Protein AF-A0A6N2AT11-F1 (afdb_monomer_lite)

Foldseek 3Di:
DDDDDDPDDPDPDDDDDDDDDDDPPPPPPPPDPPPDPPPDDPDPDDDDDDDDDPPPPPCPVVVVVVPPPVVVVVVVVVVVVVVLVVVLVVLVVVVVVLVVVCVPPNDDPVSVVVVVVSVVVNVVSD

Organism: Solanum chilense (NCBI:txid4083)

Sequence (126 aa):
MARTKFADRNMPPRRKVKGITINVDATSSKAKAIKLPTYGGNDKGKSKAPASSDEKFDSDDIYATHLTASESEGMIQTALGDVVTLLSTAIDALAPKIEVCERGQGATEEVTTLKAVIAELRRNIN

Secondary structure (DSSP, 8-state):
----------PPPPP-PPP----------------------------PPPP-------TTSGGGGGHHHHHHHHHHHHHHHHHHHHHHHHHHHHHHHHHHHHHHH-S-HHHHHHHHHHHHHHHHH-

Radius of gyration: 35.88 Å; chains: 1; bounding box: 78×48×100 Å

Structure (mmCIF, N/CA/C/O backbone):
data_AF-A0A6N2AT11-F1
#
_entry.id   AF-A0A6N2AT11-F1
#
loop_
_atom_site.group_PDB
_atom_site.id
_atom_site.type_symbol
_atom_site.label_atom_id
_atom_site.label_alt_id
_atom_site.label_comp_id
_atom_site.label_asym_id
_atom_site.label_entity_id
_atom_site.label_seq_id
_atom_site.pdbx_PDB_ins_code
_atom_site.Cartn_x
_atom_site.Cartn_y
_atom_site.Cartn_z
_atom_site.occupancy
_atom_site.B_iso_or_equiv
_atom_site.auth_seq_id
_atom_site.auth_comp_id
_atom_site.auth_asym_id
_atom_site.auth_atom_id
_atom_site.pdbx_PDB_model_num
ATOM 1 N N . MET A 1 1 ? -5.965 -24.531 47.401 1.00 41.81 1 MET A N 1
ATOM 2 C CA . MET A 1 1 ? -5.509 -24.026 46.087 1.00 41.81 1 MET A CA 1
ATOM 3 C C . MET A 1 1 ? -6.115 -24.896 44.997 1.00 41.81 1 MET A C 1
ATOM 5 O O . MET A 1 1 ? -6.007 -26.114 45.084 1.00 41.81 1 MET A O 1
ATOM 9 N N . ALA A 1 2 ? -6.834 -24.291 44.051 1.00 56.69 2 ALA A N 1
ATOM 10 C CA . ALA A 1 2 ? -7.564 -24.997 42.999 1.00 56.69 2 ALA A CA 1
ATOM 11 C C . ALA A 1 2 ? -6.603 -25.486 41.903 1.00 56.69 2 ALA A C 1
ATOM 13 O O . ALA A 1 2 ? -5.773 -24.727 41.411 1.00 56.69 2 ALA A O 1
ATOM 14 N N . ARG A 1 3 ? -6.698 -26.769 41.543 1.00 68.12 3 ARG A N 1
ATOM 15 C CA . ARG A 1 3 ? -5.858 -27.418 40.530 1.00 68.12 3 ARG A CA 1
ATOM 16 C C . ARG A 1 3 ? -6.561 -27.308 39.174 1.00 68.12 3 ARG A C 1
ATOM 18 O O . ARG A 1 3 ? -7.546 -28.005 38.940 1.00 68.12 3 ARG A O 1
ATOM 25 N N . THR A 1 4 ? -6.078 -26.435 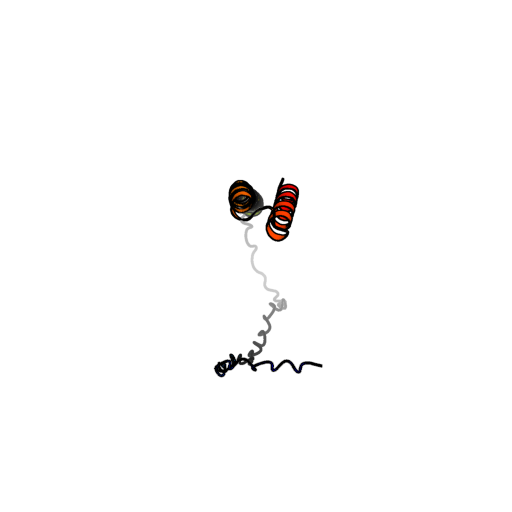38.294 1.00 66.56 4 THR A N 1
ATOM 26 C CA . THR A 1 4 ? -6.628 -26.275 36.940 1.00 66.56 4 THR A CA 1
ATOM 27 C C . THR A 1 4 ? -6.258 -27.488 36.091 1.00 66.56 4 THR A C 1
ATOM 29 O O . THR A 1 4 ? -5.087 -27.722 35.796 1.00 66.56 4 THR A O 1
ATOM 32 N N . LYS A 1 5 ? -7.259 -28.286 35.710 1.00 63.06 5 LYS A N 1
ATOM 33 C CA . LYS A 1 5 ? -7.102 -29.346 34.712 1.00 63.06 5 LYS A CA 1
ATOM 34 C C . LYS A 1 5 ? -7.086 -28.697 33.329 1.00 63.06 5 LYS A C 1
ATOM 36 O O . LYS A 1 5 ? -8.132 -28.309 32.823 1.00 63.06 5 LYS A O 1
ATOM 41 N N . PHE A 1 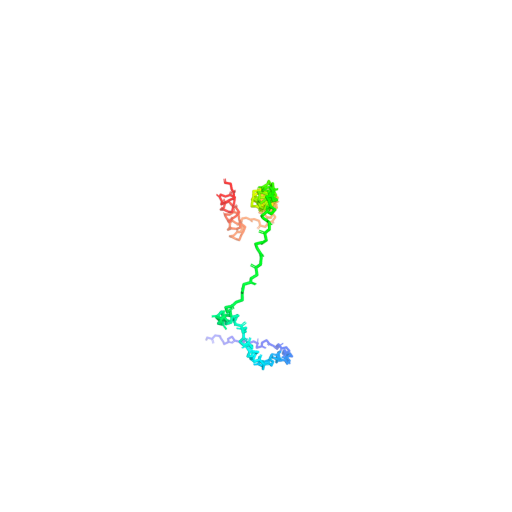6 ? -5.909 -28.573 32.727 1.00 58.41 6 PHE A N 1
ATOM 42 C CA . PHE A 1 6 ? -5.813 -28.291 31.299 1.00 58.41 6 PHE A CA 1
ATOM 43 C C . PHE A 1 6 ? -6.167 -29.570 30.538 1.00 58.41 6 PHE A C 1
ATOM 45 O O . PHE A 1 6 ? -5.458 -30.569 30.630 1.00 58.41 6 PHE A O 1
ATOM 52 N N . ALA A 1 7 ? -7.295 -29.548 29.828 1.00 64.25 7 ALA A N 1
ATOM 53 C CA . ALA A 1 7 ? -7.593 -30.544 28.813 1.00 64.25 7 ALA A CA 1
ATOM 54 C C . ALA A 1 7 ? -6.604 -30.333 27.662 1.00 64.25 7 ALA A C 1
ATOM 56 O O . ALA A 1 7 ? -6.670 -29.331 26.945 1.00 64.25 7 ALA A O 1
ATOM 57 N N . ASP A 1 8 ? -5.650 -31.252 27.556 1.00 62.22 8 ASP A N 1
ATOM 58 C CA . ASP A 1 8 ? -4.705 -31.324 26.454 1.00 62.22 8 ASP A CA 1
ATOM 59 C C . ASP A 1 8 ? -5.493 -31.457 25.145 1.00 62.22 8 ASP A C 1
ATOM 61 O O . ASP A 1 8 ? -6.367 -32.318 24.997 1.00 62.22 8 ASP A O 1
ATOM 65 N N . ARG A 1 9 ? -5.283 -30.507 24.235 1.00 65.88 9 ARG A N 1
ATOM 66 C CA . ARG A 1 9 ? -6.090 -30.375 23.024 1.00 65.88 9 ARG A CA 1
ATOM 67 C C . ARG A 1 9 ? -5.733 -31.538 22.106 1.00 65.88 9 ARG A C 1
ATOM 69 O O . ARG A 1 9 ? -4.643 -31.560 21.543 1.00 65.88 9 ARG A O 1
ATOM 76 N N . ASN A 1 10 ? -6.669 -32.472 21.937 1.00 63.16 10 ASN A N 1
ATOM 77 C CA . ASN A 1 10 ? -6.608 -33.561 20.964 1.00 63.16 10 ASN A CA 1
ATOM 78 C C . ASN A 1 10 ? -6.473 -32.990 19.537 1.00 63.16 10 ASN A C 1
ATOM 80 O O . ASN A 1 10 ? -7.467 -32.759 18.849 1.00 63.16 10 ASN A O 1
ATOM 84 N N . MET A 1 11 ? -5.244 -32.692 19.109 1.00 70.44 11 MET A N 1
ATOM 85 C CA . MET A 1 11 ? -4.950 -32.372 17.719 1.00 70.44 11 MET A CA 1
ATOM 86 C C . MET A 1 11 ? -4.760 -33.679 16.951 1.00 70.44 11 MET A C 1
ATOM 88 O O . MET A 1 11 ? -3.916 -34.490 17.341 1.00 70.44 11 MET A O 1
ATOM 92 N N . PRO A 1 12 ? -5.476 -33.880 15.834 1.00 72.44 12 PRO A N 1
ATOM 93 C CA . PRO A 1 12 ? -5.265 -35.050 15.002 1.00 72.44 12 PRO A CA 1
ATOM 94 C C . PRO A 1 12 ? -3.810 -35.089 14.505 1.00 72.44 12 PRO A C 1
ATOM 96 O O . PRO A 1 12 ? -3.215 -34.035 14.238 1.00 72.44 12 PRO A O 1
ATOM 99 N N . PRO A 1 13 ? -3.215 -36.287 14.371 1.00 71.81 13 PRO A N 1
ATOM 100 C CA . PRO A 1 13 ? -1.827 -36.429 13.964 1.00 71.81 13 PRO A CA 1
ATOM 101 C C . PRO A 1 13 ? -1.612 -35.768 12.601 1.00 71.81 13 PRO A C 1
ATOM 103 O O . PRO A 1 13 ? -2.193 -36.159 11.586 1.00 71.81 13 PRO A O 1
ATOM 106 N N . ARG A 1 14 ? -0.765 -34.734 12.584 1.00 72.69 14 ARG A N 1
ATOM 107 C CA . ARG A 1 14 ? -0.392 -34.032 11.355 1.00 72.69 14 ARG A CA 1
ATOM 108 C C . ARG A 1 14 ? 0.360 -35.008 10.453 1.00 72.69 14 ARG A C 1
ATOM 110 O O . ARG A 1 14 ? 1.398 -35.551 10.834 1.00 72.69 14 ARG A O 1
ATOM 117 N N . ARG A 1 15 ? -0.182 -35.244 9.255 1.00 74.38 15 ARG A N 1
ATOM 118 C CA . ARG A 1 15 ? 0.441 -36.080 8.223 1.00 74.38 15 ARG A CA 1
ATOM 119 C C . ARG A 1 15 ? 1.817 -35.506 7.873 1.00 74.38 15 ARG A C 1
ATOM 121 O O . ARG A 1 15 ? 1.913 -34.374 7.411 1.00 74.38 15 ARG A O 1
ATOM 128 N N . LYS A 1 16 ? 2.879 -36.288 8.086 1.00 71.50 16 LYS A N 1
ATOM 129 C CA . LYS A 1 16 ? 4.230 -35.951 7.622 1.00 71.50 16 LYS A CA 1
ATOM 130 C C . LYS A 1 16 ? 4.276 -36.152 6.107 1.00 71.50 16 LYS A C 1
ATOM 132 O O . LYS A 1 16 ? 4.216 -37.287 5.637 1.00 71.50 16 LYS A O 1
ATOM 137 N N . VAL A 1 17 ? 4.337 -35.065 5.344 1.00 77.44 17 VAL A N 1
ATOM 138 C CA . VAL A 1 17 ? 4.617 -35.124 3.903 1.00 77.44 17 VAL A CA 1
ATOM 139 C C . VAL A 1 17 ? 6.102 -35.441 3.725 1.00 77.44 17 VAL A C 1
ATOM 141 O O . VAL A 1 17 ? 6.944 -34.908 4.447 1.00 77.44 17 VAL A O 1
ATOM 144 N N . LYS A 1 18 ? 6.417 -36.365 2.814 1.00 78.62 18 LYS A N 1
ATOM 145 C CA . LYS A 1 18 ? 7.797 -36.758 2.499 1.00 78.62 18 LYS A CA 1
ATOM 146 C C . LYS A 1 18 ? 8.540 -35.544 1.938 1.00 78.62 18 LYS A C 1
ATOM 148 O O . LYS A 1 18 ? 8.033 -34.882 1.037 1.00 78.62 18 LYS A O 1
ATOM 153 N N . GLY A 1 19 ? 9.697 -35.238 2.526 1.00 73.88 19 GLY A N 1
ATOM 154 C CA . GLY A 1 19 ? 10.536 -34.111 2.127 1.00 73.88 19 GLY A CA 1
ATOM 155 C C . GLY A 1 19 ? 10.974 -34.212 0.667 1.00 73.88 19 GLY A C 1
ATOM 156 O O . GLY A 1 19 ? 11.080 -35.306 0.114 1.00 73.88 19 GLY A O 1
ATOM 157 N N . ILE A 1 20 ? 11.206 -33.057 0.049 1.00 67.62 20 ILE A N 1
ATOM 158 C CA . ILE A 1 20 ? 11.687 -32.956 -1.328 1.00 67.62 20 ILE A CA 1
ATOM 159 C C . ILE A 1 20 ? 13.171 -33.332 -1.335 1.00 67.62 20 ILE A C 1
ATOM 161 O O . ILE A 1 20 ? 13.998 -32.646 -0.738 1.00 67.62 20 ILE A O 1
ATOM 165 N N . THR A 1 21 ? 13.501 -34.439 -1.994 1.00 73.50 21 THR A N 1
ATOM 166 C CA . THR A 1 21 ? 14.881 -34.862 -2.244 1.00 73.50 21 THR A CA 1
ATOM 167 C C . THR A 1 21 ? 15.425 -34.087 -3.441 1.00 73.50 21 THR A C 1
ATOM 169 O O . THR A 1 21 ? 14.982 -34.292 -4.567 1.00 73.50 21 THR A O 1
ATOM 172 N N . ILE A 1 22 ? 16.386 -33.198 -3.202 1.00 73.75 22 ILE A N 1
ATOM 173 C CA . ILE A 1 22 ? 17.183 -32.543 -4.245 1.00 73.75 22 ILE A CA 1
ATOM 174 C C . ILE A 1 22 ? 18.481 -33.336 -4.423 1.00 73.75 22 ILE A C 1
ATOM 176 O O . ILE A 1 22 ? 19.351 -33.305 -3.557 1.00 73.75 22 ILE A O 1
ATOM 180 N N . ASN A 1 23 ? 18.595 -34.078 -5.529 1.00 71.56 23 ASN A N 1
ATOM 181 C CA . ASN A 1 23 ? 19.848 -34.724 -5.923 1.00 71.56 23 ASN A CA 1
ATOM 182 C C . ASN A 1 23 ? 20.819 -33.639 -6.396 1.00 71.56 23 ASN A C 1
ATOM 184 O O . ASN A 1 23 ? 20.602 -33.022 -7.437 1.00 71.56 23 ASN A O 1
ATOM 188 N N . VAL A 1 24 ? 21.878 -33.404 -5.625 1.00 72.62 24 VAL A N 1
ATOM 189 C CA . VAL A 1 24 ? 22.911 -32.402 -5.923 1.00 72.62 24 VAL A CA 1
ATOM 190 C C . VAL A 1 24 ? 24.103 -33.023 -6.655 1.00 72.62 24 VAL A C 1
ATOM 192 O O . VAL A 1 24 ? 25.252 -32.678 -6.413 1.00 72.62 24 VAL A O 1
ATOM 195 N N . ASP A 1 25 ? 23.848 -33.924 -7.600 1.00 65.25 25 ASP A N 1
ATOM 196 C CA . ASP A 1 25 ? 24.901 -34.405 -8.496 1.00 65.25 25 ASP A CA 1
ATOM 197 C C . ASP A 1 25 ? 25.040 -33.433 -9.668 1.00 65.25 25 ASP A C 1
ATOM 199 O O . ASP A 1 25 ? 24.657 -33.697 -10.808 1.00 65.25 25 ASP A O 1
ATOM 203 N N . ALA A 1 26 ? 25.575 -32.250 -9.362 1.00 65.00 26 ALA A N 1
ATOM 204 C CA . ALA A 1 26 ? 26.038 -31.314 -10.368 1.00 65.00 26 ALA A CA 1
ATOM 205 C C . ALA A 1 26 ? 27.250 -31.939 -11.066 1.00 65.00 26 ALA A C 1
ATOM 207 O O . ALA A 1 26 ? 28.373 -31.913 -10.558 1.00 65.00 26 ALA A O 1
ATOM 208 N N . THR A 1 27 ? 27.030 -32.512 -12.249 1.00 62.47 27 THR A N 1
ATOM 209 C CA . THR A 1 27 ? 28.121 -32.875 -13.149 1.00 62.47 27 THR A CA 1
ATOM 210 C C . THR A 1 27 ? 28.920 -31.614 -13.444 1.00 62.47 27 THR A C 1
ATOM 212 O O . THR A 1 27 ? 28.469 -30.734 -14.178 1.00 62.47 27 THR A O 1
ATOM 215 N N . SER A 1 28 ? 30.107 -31.516 -12.846 1.00 63.56 28 SER A N 1
ATOM 216 C CA . SER A 1 28 ? 31.106 -30.517 -13.197 1.00 63.56 28 SER A CA 1
ATOM 217 C C . SER A 1 28 ? 31.407 -30.657 -14.689 1.00 63.56 28 SER A C 1
ATOM 219 O O . SER A 1 28 ? 32.110 -31.571 -15.125 1.00 63.56 28 SER A O 1
ATOM 221 N N . SER A 1 29 ? 30.829 -29.769 -15.495 1.00 59.97 29 SER A N 1
ATOM 222 C CA . SER A 1 29 ? 31.222 -29.598 -16.885 1.00 59.97 29 SER A CA 1
ATOM 223 C C . SER A 1 29 ? 32.637 -29.028 -16.878 1.00 59.97 29 SER A C 1
ATOM 225 O O . SER A 1 29 ? 32.834 -27.827 -16.694 1.00 59.97 29 SER A O 1
ATOM 227 N N . LYS A 1 30 ? 33.640 -29.896 -17.050 1.00 59.50 30 LYS A N 1
ATOM 228 C CA . LYS A 1 30 ? 35.011 -29.481 -17.356 1.00 59.50 30 LYS A CA 1
ATOM 229 C C . LYS A 1 30 ? 34.966 -28.636 -18.624 1.00 59.50 30 LYS A C 1
ATOM 231 O O . LYS A 1 30 ? 34.786 -29.170 -19.718 1.00 59.50 30 LYS A O 1
ATOM 236 N N . ALA A 1 31 ? 35.129 -27.324 -18.467 1.00 59.75 31 ALA A N 1
ATOM 237 C CA . ALA A 1 31 ? 35.334 -26.405 -19.571 1.00 59.75 31 ALA A CA 1
ATOM 238 C C . ALA A 1 31 ? 36.493 -26.936 -20.423 1.00 59.75 31 ALA A C 1
ATOM 240 O O . ALA A 1 31 ? 37.644 -27.009 -19.988 1.00 59.75 31 ALA A O 1
ATOM 241 N N . LYS A 1 32 ? 36.163 -27.386 -21.632 1.00 66.75 32 LYS A N 1
ATOM 242 C CA . LYS A 1 32 ? 37.141 -27.771 -22.639 1.00 66.75 32 LYS A CA 1
ATOM 243 C C . LYS A 1 32 ? 37.886 -26.490 -22.990 1.00 66.75 32 LYS A C 1
ATOM 245 O O . LYS A 1 32 ? 37.259 -25.544 -23.456 1.00 66.75 32 LYS A O 1
ATOM 250 N N . ALA A 1 33 ? 39.185 -26.449 -22.696 1.00 61.16 33 ALA A N 1
ATOM 251 C CA . ALA A 1 33 ? 40.039 -25.310 -22.997 1.00 61.16 33 ALA A CA 1
ATOM 252 C C . ALA A 1 33 ? 39.769 -24.841 -24.432 1.00 61.16 33 ALA A C 1
ATOM 254 O O . ALA A 1 33 ? 39.978 -25.592 -25.391 1.00 61.16 33 ALA A O 1
ATOM 255 N N . ILE A 1 34 ? 39.257 -23.616 -24.560 1.00 56.38 34 ILE A N 1
ATOM 256 C CA . ILE A 1 34 ? 39.204 -22.916 -25.835 1.00 56.38 34 ILE A CA 1
ATOM 257 C C . ILE A 1 34 ? 40.658 -22.828 -26.283 1.00 56.38 34 ILE A C 1
ATOM 259 O O . ILE A 1 34 ? 41.484 -22.193 -25.627 1.00 56.38 34 ILE A O 1
ATOM 263 N N . LYS A 1 35 ? 40.992 -23.553 -27.353 1.00 65.94 35 LYS A N 1
ATOM 264 C CA . LYS A 1 35 ? 42.291 -23.422 -27.999 1.00 65.94 35 LYS A CA 1
ATOM 265 C C . LYS A 1 35 ? 42.382 -21.985 -28.493 1.00 65.94 35 LYS A C 1
ATOM 267 O O . LYS A 1 35 ? 41.705 -21.616 -29.448 1.00 65.94 35 LYS A O 1
ATOM 272 N N . LEU A 1 36 ? 43.196 -21.189 -27.811 1.00 63.03 36 LEU A N 1
ATOM 273 C CA . LEU A 1 36 ? 43.677 -19.921 -28.333 1.00 63.03 36 LEU A CA 1
ATOM 274 C C . LEU A 1 36 ? 44.372 -20.207 -29.674 1.00 63.03 36 LEU A C 1
ATOM 276 O O . LEU A 1 36 ? 45.109 -21.198 -29.758 1.00 63.03 36 LEU A O 1
ATOM 280 N N . PRO A 1 37 ? 44.161 -19.390 -30.718 1.00 53.56 37 PRO A N 1
ATOM 281 C CA . PRO A 1 37 ? 44.966 -19.499 -31.919 1.00 53.56 37 PRO A CA 1
ATOM 282 C C . PRO A 1 37 ? 46.412 -19.214 -31.521 1.00 53.56 37 PRO A C 1
ATOM 284 O O . PRO A 1 37 ? 46.770 -18.113 -31.107 1.00 53.56 37 PRO A O 1
ATOM 287 N N . THR A 1 38 ? 47.244 -20.246 -31.588 1.00 54.12 38 THR A N 1
ATOM 288 C CA . THR A 1 38 ? 48.688 -20.103 -31.479 1.00 54.12 38 THR A CA 1
ATOM 289 C C . THR A 1 38 ? 49.140 -19.300 -32.692 1.00 54.12 38 THR A C 1
ATOM 291 O O . THR A 1 38 ? 49.197 -19.828 -33.800 1.00 54.12 38 THR A O 1
ATOM 294 N N . TYR A 1 39 ? 49.411 -18.007 -32.507 1.00 54.28 39 TYR A N 1
ATOM 295 C CA . TYR A 1 39 ? 50.117 -17.221 -33.510 1.00 54.28 39 TYR A CA 1
ATOM 296 C C . TYR A 1 39 ? 51.564 -17.715 -33.540 1.00 54.28 39 TYR A C 1
ATOM 298 O O . TYR A 1 39 ? 52.385 -17.369 -32.693 1.00 54.28 39 TYR A O 1
ATOM 306 N N . GLY A 1 40 ? 51.835 -18.617 -34.474 1.00 56.97 40 GLY A N 1
ATOM 307 C CA . GLY A 1 40 ? 53.130 -19.247 -34.665 1.00 56.97 40 GLY A CA 1
ATOM 308 C C . GLY A 1 40 ? 53.223 -19.772 -36.086 1.00 56.97 40 GLY A C 1
ATOM 309 O O . GLY A 1 40 ? 53.032 -20.959 -36.318 1.00 56.97 40 GLY A O 1
ATOM 310 N N . GLY A 1 41 ? 53.480 -18.870 -37.030 1.00 43.72 41 GLY A N 1
ATOM 311 C CA . GLY A 1 41 ? 53.711 -19.196 -38.433 1.00 43.72 41 GLY A CA 1
ATOM 312 C C . GLY A 1 41 ? 54.671 -18.183 -39.040 1.00 43.72 41 GLY A C 1
ATOM 313 O O . GLY A 1 41 ? 54.256 -17.122 -39.494 1.00 43.72 41 GLY A O 1
ATOM 314 N N . ASN A 1 42 ? 55.966 -18.490 -38.993 1.00 56.62 42 ASN A N 1
ATOM 315 C CA . ASN A 1 42 ? 56.989 -17.781 -39.755 1.00 56.62 42 ASN A CA 1
ATOM 316 C C . ASN A 1 42 ? 57.098 -18.436 -41.133 1.00 56.62 42 ASN A C 1
ATOM 318 O O . ASN A 1 42 ? 58.014 -19.220 -41.371 1.00 56.62 42 ASN A O 1
ATOM 322 N N . ASP A 1 43 ? 56.197 -18.071 -42.043 1.00 50.75 43 ASP A N 1
ATOM 323 C CA . ASP A 1 43 ? 56.221 -18.569 -43.415 1.00 50.75 43 ASP A CA 1
ATOM 324 C C . ASP A 1 43 ? 56.586 -17.422 -44.357 1.00 50.75 43 ASP A C 1
ATOM 326 O O . ASP A 1 43 ? 55.811 -16.517 -44.666 1.00 50.75 43 ASP A O 1
ATOM 330 N N . LYS A 1 44 ? 57.847 -17.444 -44.787 1.00 55.00 44 LYS A N 1
ATOM 331 C CA . LYS A 1 44 ? 58.470 -16.484 -45.696 1.00 55.00 44 LYS A CA 1
ATOM 332 C C . LYS A 1 44 ? 57.964 -16.735 -47.124 1.00 55.00 44 LYS A C 1
ATOM 334 O O . LYS A 1 44 ? 58.667 -17.320 -47.941 1.00 55.00 44 LYS A O 1
ATOM 339 N N . GLY A 1 45 ? 56.737 -16.308 -47.417 1.00 52.69 45 GLY A N 1
ATOM 340 C CA . GLY A 1 45 ? 56.119 -16.374 -48.743 1.00 52.69 45 GLY A CA 1
ATOM 341 C C . GLY A 1 45 ? 55.897 -14.982 -49.333 1.00 52.69 45 GLY A C 1
ATOM 342 O O . GLY A 1 45 ? 55.122 -14.194 -48.805 1.00 52.69 45 GLY A O 1
ATOM 343 N N . LYS A 1 46 ? 56.569 -14.665 -50.446 1.00 57.56 46 LYS A N 1
ATOM 344 C CA . LYS A 1 46 ? 56.255 -13.492 -51.278 1.00 57.56 46 LYS A CA 1
ATOM 345 C C . LYS A 1 46 ? 54.846 -13.656 -51.859 1.00 57.56 46 LYS A C 1
ATOM 347 O O . LYS A 1 46 ? 54.677 -14.381 -52.835 1.00 57.56 46 LYS A O 1
ATOM 352 N N . SER A 1 47 ? 53.865 -12.939 -51.321 1.00 49.62 47 SER A N 1
ATOM 353 C CA . SER A 1 47 ? 52.563 -12.740 -51.960 1.00 49.62 47 SER A CA 1
ATOM 354 C C . SER A 1 47 ? 52.336 -11.260 -52.261 1.00 49.62 47 SER A C 1
ATOM 356 O O . SER A 1 47 ? 52.576 -10.379 -51.439 1.00 49.62 47 SER A O 1
ATOM 358 N N . LYS A 1 48 ? 51.927 -11.026 -53.506 1.00 58.75 48 LYS A N 1
ATOM 359 C CA . LYS A 1 48 ? 51.597 -9.756 -54.154 1.00 58.75 48 LYS A CA 1
ATOM 360 C C . LYS A 1 48 ? 50.603 -8.948 -53.309 1.00 58.75 48 LYS A C 1
ATOM 362 O O . LYS A 1 48 ? 49.663 -9.524 -52.770 1.00 58.75 48 LYS A O 1
ATOM 367 N N . ALA A 1 49 ? 50.843 -7.639 -53.205 1.00 53.91 49 ALA A N 1
ATOM 368 C CA . ALA A 1 49 ? 50.061 -6.704 -52.401 1.00 53.91 49 ALA A CA 1
ATOM 369 C C . ALA A 1 49 ? 48.544 -6.874 -52.623 1.00 53.91 49 ALA A C 1
ATOM 371 O O . ALA A 1 49 ? 48.114 -6.853 -53.782 1.00 53.91 49 ALA A O 1
ATOM 372 N N . PRO A 1 50 ? 47.731 -7.013 -51.561 1.00 46.97 50 PRO A N 1
ATOM 373 C CA . PRO A 1 50 ? 46.306 -6.785 -51.687 1.00 46.97 50 PRO A CA 1
ATOM 374 C C . PRO A 1 50 ? 46.112 -5.281 -51.883 1.00 46.97 50 PRO A C 1
ATOM 376 O O . PRO A 1 50 ? 46.613 -4.471 -51.102 1.00 46.97 50 PRO A O 1
ATOM 379 N N . ALA A 1 51 ? 45.441 -4.907 -52.969 1.00 50.72 51 ALA A N 1
ATOM 380 C CA . ALA A 1 51 ? 44.942 -3.553 -53.126 1.00 50.72 51 ALA A CA 1
ATOM 381 C C . ALA A 1 51 ? 44.054 -3.240 -51.914 1.00 50.72 51 ALA A C 1
ATOM 383 O O . ALA A 1 51 ? 43.157 -4.016 -51.587 1.00 50.72 51 ALA A O 1
ATOM 384 N N . SER A 1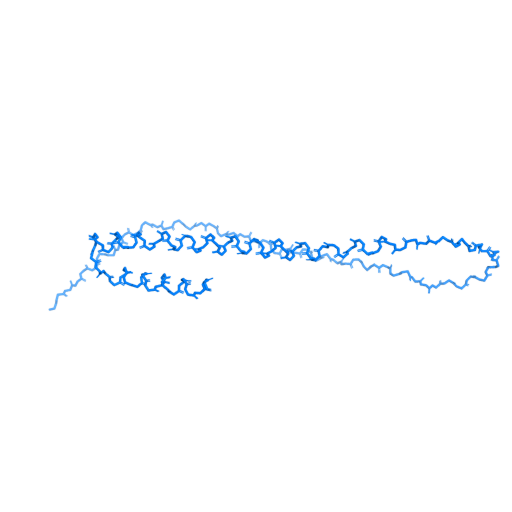 52 ? 44.356 -2.142 -51.226 1.00 55.16 52 SER A N 1
ATOM 385 C CA . SER A 1 52 ? 43.520 -1.600 -50.166 1.00 55.16 52 SER A CA 1
ATOM 386 C C . SER A 1 52 ? 42.201 -1.153 -50.787 1.00 55.16 52 SER A C 1
ATOM 388 O O . SER A 1 52 ? 42.148 -0.139 -51.483 1.00 55.16 52 SER A O 1
ATOM 390 N N . SER A 1 53 ? 41.139 -1.919 -50.571 1.00 56.25 53 SER A N 1
ATOM 391 C CA . SER A 1 53 ? 39.795 -1.379 -50.706 1.00 56.25 53 SER A CA 1
ATOM 392 C C . SER A 1 53 ? 39.596 -0.421 -49.532 1.00 56.25 53 SER A C 1
ATOM 394 O O . SER A 1 53 ? 39.446 -0.869 -48.397 1.00 56.25 53 SER A O 1
ATOM 396 N N . ASP A 1 54 ? 39.646 0.887 -49.792 1.00 51.91 54 ASP A N 1
ATOM 397 C CA . ASP A 1 54 ? 39.083 1.912 -48.905 1.00 51.91 54 ASP A CA 1
ATOM 398 C C . ASP A 1 54 ? 37.556 1.742 -48.901 1.00 51.91 54 ASP A C 1
ATOM 400 O O . ASP A 1 54 ? 36.801 2.490 -49.522 1.00 51.91 54 ASP A O 1
ATOM 404 N N . GLU A 1 55 ? 37.084 0.688 -48.241 1.00 54.00 55 GLU A N 1
ATOM 405 C CA . GLU A 1 55 ? 35.686 0.572 -47.863 1.00 54.00 55 GLU A CA 1
ATOM 406 C C . GLU A 1 55 ? 35.481 1.512 -46.680 1.00 54.00 55 GLU A C 1
ATOM 408 O O . GLU A 1 55 ? 35.803 1.208 -45.531 1.00 54.00 55 GLU A O 1
ATOM 413 N N . LYS A 1 56 ? 34.990 2.710 -47.008 1.00 65.50 56 LYS A N 1
ATOM 414 C CA . LYS A 1 56 ? 34.410 3.672 -46.076 1.00 65.50 56 LYS A CA 1
ATOM 415 C C . LYS A 1 56 ? 33.336 2.941 -45.263 1.00 65.50 56 LYS A C 1
ATOM 417 O O . LYS A 1 56 ? 32.185 2.864 -45.685 1.00 65.50 56 LYS A O 1
ATOM 422 N N . PHE A 1 57 ? 33.712 2.392 -44.111 1.00 55.66 57 PHE A N 1
ATOM 423 C CA . PHE A 1 57 ? 32.748 2.020 -43.089 1.00 55.66 57 PHE A CA 1
ATOM 424 C C . PHE A 1 57 ? 32.110 3.322 -42.611 1.00 55.66 57 PHE A C 1
ATOM 426 O O . PHE A 1 57 ? 32.722 4.096 -41.875 1.00 55.66 57 PHE A O 1
ATOM 433 N N . ASP A 1 58 ? 30.897 3.585 -43.090 1.00 64.38 58 ASP A N 1
ATOM 434 C CA . ASP A 1 58 ? 30.022 4.611 -42.540 1.00 64.38 58 ASP A CA 1
ATOM 435 C C . ASP A 1 58 ? 29.608 4.115 -41.153 1.00 64.38 58 ASP A C 1
ATOM 437 O O . ASP A 1 58 ? 28.638 3.382 -40.970 1.00 64.38 58 ASP A O 1
ATOM 441 N N . SER A 1 59 ? 30.455 4.417 -40.173 1.00 62.12 59 SER A N 1
ATOM 442 C CA . SER A 1 59 ? 30.307 4.074 -38.759 1.00 62.12 59 SER A CA 1
ATOM 443 C C . SER A 1 59 ? 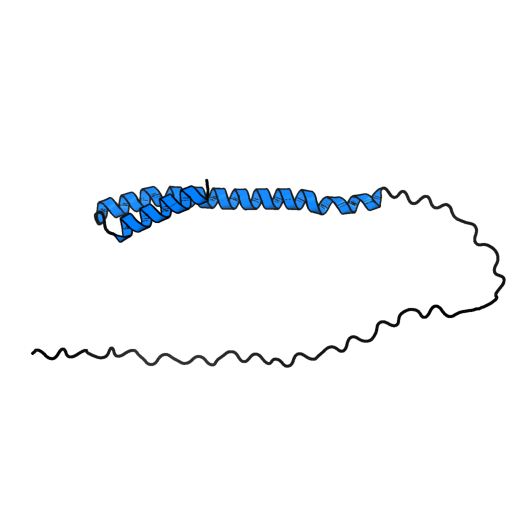29.193 4.901 -38.095 1.00 62.12 59 SER A C 1
ATOM 445 O O . SER A 1 59 ? 29.324 5.330 -36.950 1.00 62.12 59 SER A O 1
ATOM 447 N N . ASP A 1 60 ? 28.084 5.117 -38.793 1.00 58.81 60 ASP A N 1
ATOM 448 C CA . ASP A 1 60 ? 26.882 5.713 -38.214 1.00 58.81 60 ASP A CA 1
ATOM 449 C C . ASP A 1 60 ? 26.045 4.649 -37.479 1.00 58.81 60 ASP A C 1
ATOM 451 O O . ASP A 1 60 ? 25.280 4.972 -36.574 1.00 58.81 60 ASP A O 1
ATOM 455 N N . ASP A 1 61 ? 26.260 3.360 -37.772 1.00 58.44 61 ASP A N 1
ATOM 456 C CA . ASP A 1 61 ? 25.524 2.244 -37.154 1.00 58.44 61 ASP A CA 1
ATOM 457 C C . ASP A 1 61 ? 26.090 1.808 -35.784 1.00 58.44 61 ASP A C 1
ATOM 459 O O . ASP A 1 61 ? 25.427 1.137 -34.996 1.00 58.44 61 ASP A O 1
ATOM 463 N N . ILE A 1 62 ? 27.309 2.238 -35.427 1.00 58.25 62 ILE A N 1
ATOM 464 C CA . ILE A 1 62 ? 27.902 1.910 -34.114 1.00 58.25 62 ILE A CA 1
ATOM 465 C C . ILE A 1 62 ? 27.211 2.696 -32.984 1.00 58.25 62 ILE A C 1
ATOM 467 O O . ILE A 1 62 ? 27.144 2.224 -31.847 1.00 58.25 62 ILE A O 1
ATOM 471 N N . TYR A 1 63 ? 26.600 3.846 -33.295 1.00 52.53 63 TYR A N 1
ATOM 472 C CA . TYR A 1 63 ? 25.842 4.634 -32.319 1.00 52.53 63 TYR A CA 1
ATOM 473 C C . TYR A 1 63 ? 24.406 4.135 -32.088 1.00 52.53 63 TYR A C 1
ATOM 475 O O . TYR A 1 63 ? 23.788 4.527 -31.095 1.00 52.53 63 TYR A O 1
ATOM 483 N N . ALA A 1 64 ? 23.885 3.214 -32.911 1.00 53.47 64 ALA A N 1
ATOM 484 C CA . ALA A 1 64 ? 22.551 2.636 -32.714 1.00 53.47 64 ALA A CA 1
ATOM 485 C C . ALA A 1 64 ? 22.451 1.762 -31.444 1.00 53.47 64 ALA A C 1
ATOM 487 O O . ALA A 1 64 ? 21.359 1.490 -30.947 1.00 53.47 64 ALA A O 1
ATOM 488 N N . THR A 1 65 ? 23.591 1.379 -30.857 1.00 56.28 65 THR A N 1
ATOM 489 C CA . THR A 1 65 ? 23.644 0.551 -29.637 1.00 56.28 65 THR A CA 1
ATOM 490 C C . THR A 1 65 ? 23.426 1.362 -28.346 1.00 56.28 65 THR A C 1
ATOM 492 O O . THR A 1 65 ? 23.243 0.786 -27.277 1.00 56.28 65 THR A O 1
ATOM 495 N N . HIS A 1 66 ? 23.387 2.699 -28.401 1.00 56.06 66 HIS A N 1
ATOM 496 C CA . HIS A 1 66 ? 23.164 3.527 -27.205 1.00 56.06 66 HIS A CA 1
ATOM 497 C C . HIS A 1 66 ? 21.682 3.774 -26.867 1.00 56.06 66 HIS A C 1
ATOM 499 O O . HIS A 1 66 ? 21.394 4.412 -25.854 1.00 56.06 66 HIS A O 1
ATOM 505 N N . LEU A 1 67 ? 20.733 3.254 -27.657 1.00 55.88 67 LEU A N 1
ATOM 506 C CA . LEU A 1 67 ? 19.302 3.525 -27.459 1.00 55.88 67 LEU A CA 1
ATOM 507 C C . LEU A 1 67 ? 18.643 2.713 -26.325 1.00 55.88 67 LEU A C 1
ATOM 509 O O . LEU A 1 67 ? 17.487 2.944 -26.004 1.00 55.88 67 LEU A O 1
ATOM 513 N N . THR A 1 68 ? 19.338 1.797 -25.648 1.00 53.16 68 THR A N 1
ATOM 514 C CA . THR A 1 68 ? 18.668 0.878 -24.702 1.00 53.16 68 THR A CA 1
ATOM 515 C C . THR A 1 68 ? 18.815 1.224 -23.221 1.00 53.16 68 THR A C 1
ATOM 517 O O . THR A 1 68 ? 18.188 0.570 -22.393 1.00 53.16 68 THR A O 1
ATOM 520 N N . ALA A 1 69 ? 19.597 2.243 -22.848 1.00 55.38 69 ALA A N 1
ATOM 521 C CA . ALA A 1 69 ? 19.680 2.688 -21.450 1.00 55.38 69 ALA A CA 1
ATOM 522 C C . ALA A 1 69 ? 18.606 3.744 -21.120 1.00 55.38 69 ALA A C 1
ATOM 524 O O . ALA A 1 69 ? 17.879 3.595 -20.138 1.00 55.38 69 ALA A O 1
ATOM 525 N N . SER A 1 70 ? 18.441 4.753 -21.984 1.00 59.97 70 SER A N 1
ATOM 526 C CA . SER A 1 70 ? 17.550 5.901 -21.743 1.00 59.97 70 SER A CA 1
ATOM 527 C C . SER A 1 70 ? 16.054 5.563 -21.843 1.00 59.97 70 SER A C 1
ATOM 529 O O . SER A 1 70 ? 15.272 6.071 -21.042 1.00 59.97 70 SER A O 1
ATOM 531 N N . GLU A 1 71 ? 15.643 4.671 -22.755 1.00 61.06 71 GLU A N 1
ATOM 532 C CA . GLU A 1 71 ? 14.246 4.201 -22.820 1.00 61.06 71 GLU A CA 1
ATOM 533 C C . GLU A 1 71 ? 13.872 3.349 -21.597 1.00 61.06 71 GLU A C 1
ATOM 535 O O . GLU A 1 71 ? 12.779 3.489 -21.045 1.00 61.06 71 GLU A O 1
ATOM 540 N N . SER A 1 72 ? 14.794 2.500 -21.128 1.00 66.44 72 SER A N 1
ATOM 541 C CA . SER A 1 72 ? 14.559 1.642 -19.961 1.00 66.44 72 SER A CA 1
ATOM 542 C C . SER A 1 72 ? 14.430 2.443 -18.662 1.00 66.44 72 SER A C 1
ATOM 544 O O . SER A 1 72 ? 13.598 2.114 -17.820 1.00 66.44 72 SER A O 1
ATOM 546 N N . GLU A 1 73 ? 15.182 3.537 -18.520 1.00 76.38 73 GLU A N 1
ATOM 547 C CA . GLU A 1 73 ? 15.101 4.426 -17.361 1.00 76.38 73 GLU A CA 1
ATOM 548 C C . GLU A 1 73 ? 13.736 5.129 -17.277 1.00 76.38 73 GLU A C 1
ATOM 550 O O . GLU A 1 73 ? 13.128 5.169 -16.206 1.00 76.38 73 GLU A O 1
ATOM 555 N N . GLY A 1 74 ? 13.196 5.579 -18.416 1.00 83.25 74 GLY A N 1
ATOM 556 C CA . GLY A 1 74 ? 11.849 6.152 -18.495 1.00 83.25 74 GLY A CA 1
ATOM 557 C C . GLY A 1 74 ? 10.742 5.141 -18.169 1.00 83.25 74 GLY A C 1
ATOM 558 O O . GLY A 1 74 ? 9.805 5.455 -17.431 1.00 83.25 74 GLY A O 1
ATOM 559 N N . MET A 1 75 ? 10.862 3.904 -18.663 1.00 88.44 75 MET A N 1
ATOM 560 C CA . MET A 1 75 ? 9.915 2.825 -18.351 1.00 88.44 75 MET A CA 1
ATOM 561 C C . MET A 1 75 ? 9.956 2.430 -16.872 1.00 88.44 75 MET A C 1
ATOM 563 O O . MET A 1 75 ? 8.906 2.221 -16.269 1.00 88.44 75 MET A O 1
ATOM 567 N N . ILE A 1 76 ? 11.147 2.368 -16.269 1.00 88.38 76 ILE A N 1
ATOM 568 C CA . ILE A 1 76 ? 11.310 2.074 -14.840 1.00 88.38 76 ILE A CA 1
ATOM 569 C C . ILE A 1 76 ? 10.708 3.196 -13.993 1.00 88.38 76 ILE A C 1
ATOM 571 O O . ILE A 1 76 ? 9.941 2.908 -13.077 1.00 88.38 76 ILE A O 1
ATOM 575 N N . GLN A 1 77 ? 10.991 4.465 -14.302 1.00 89.94 77 GLN A N 1
ATOM 576 C CA . GLN A 1 77 ? 10.400 5.595 -13.576 1.00 89.94 77 GLN A CA 1
ATOM 577 C C . GLN A 1 77 ? 8.871 5.607 -13.676 1.00 89.94 77 GLN A C 1
ATOM 579 O O . GLN A 1 77 ? 8.197 5.847 -12.676 1.00 89.94 77 GLN A O 1
ATOM 584 N N . THR A 1 78 ? 8.326 5.287 -14.852 1.00 91.44 78 THR A N 1
ATOM 585 C CA . THR A 1 78 ? 6.876 5.228 -15.077 1.00 91.44 78 THR A CA 1
ATOM 586 C C . THR A 1 78 ? 6.245 4.077 -14.296 1.00 91.44 78 THR A C 1
ATOM 588 O O . THR A 1 78 ? 5.308 4.294 -13.536 1.00 91.44 78 THR A O 1
ATOM 591 N N . ALA A 1 79 ? 6.809 2.869 -14.385 1.00 92.00 79 ALA A N 1
ATOM 592 C CA . ALA A 1 79 ? 6.311 1.708 -13.651 1.00 92.00 79 ALA A CA 1
ATOM 593 C C . ALA A 1 79 ? 6.383 1.908 -12.126 1.00 92.00 79 ALA A C 1
ATOM 595 O O . ALA A 1 79 ? 5.457 1.535 -11.406 1.00 92.00 79 ALA A O 1
ATOM 596 N N . LEU A 1 80 ? 7.461 2.518 -11.620 1.00 93.81 80 LEU A N 1
ATOM 597 C CA . LEU A 1 80 ? 7.576 2.864 -10.202 1.00 93.81 80 LEU A CA 1
ATOM 598 C C . LEU A 1 80 ? 6.551 3.932 -9.801 1.00 93.81 80 LEU A C 1
ATOM 600 O O . LEU A 1 80 ? 5.926 3.798 -8.750 1.00 93.81 80 LEU A O 1
ATOM 604 N N . GLY A 1 81 ? 6.333 4.945 -10.642 1.00 94.31 81 GLY A N 1
ATOM 605 C CA . GLY A 1 81 ? 5.306 5.967 -10.436 1.00 94.31 81 GLY A CA 1
ATOM 606 C C . GLY A 1 81 ? 3.893 5.384 -10.372 1.00 94.31 81 GLY A C 1
ATOM 607 O O . GLY A 1 81 ? 3.127 5.727 -9.469 1.00 94.31 81 GLY A O 1
ATOM 608 N N . ASP A 1 82 ? 3.564 4.449 -11.263 1.00 95.12 82 ASP A N 1
ATOM 609 C CA . ASP A 1 82 ? 2.271 3.759 -11.280 1.00 95.12 82 ASP A CA 1
ATOM 610 C C . ASP A 1 82 ? 2.058 2.931 -10.006 1.00 95.12 82 ASP A C 1
ATOM 612 O O . ASP A 1 82 ? 0.988 2.985 -9.397 1.00 95.12 82 ASP A O 1
ATOM 616 N N . VAL A 1 83 ? 3.086 2.203 -9.553 1.00 95.56 83 VAL A N 1
ATOM 617 C CA . VAL A 1 83 ? 3.030 1.416 -8.309 1.00 95.56 83 VAL A CA 1
ATOM 618 C C . VAL A 1 83 ? 2.868 2.319 -7.087 1.00 95.56 83 VAL A C 1
ATOM 620 O O . VAL A 1 83 ? 2.044 2.024 -6.221 1.00 95.56 83 VAL A O 1
ATOM 623 N N . VAL A 1 84 ? 3.616 3.422 -7.013 1.00 95.69 84 VAL A N 1
ATOM 624 C CA . VAL A 1 84 ? 3.501 4.411 -5.930 1.00 95.69 84 VAL A CA 1
ATOM 625 C C . VAL A 1 84 ? 2.100 5.025 -5.911 1.00 95.69 84 VAL A C 1
ATOM 627 O O . VAL A 1 84 ? 1.466 5.073 -4.860 1.00 95.69 84 VAL A O 1
ATOM 630 N N . THR A 1 85 ? 1.562 5.394 -7.074 1.00 95.75 85 THR A N 1
ATOM 631 C CA . THR A 1 85 ? 0.200 5.936 -7.212 1.00 95.75 85 THR A CA 1
ATOM 632 C C . THR A 1 85 ? -0.859 4.917 -6.787 1.00 95.75 85 THR A C 1
ATOM 634 O O . THR A 1 85 ? -1.792 5.236 -6.043 1.00 95.75 85 THR A O 1
ATOM 637 N N . LEU A 1 86 ? -0.708 3.662 -7.209 1.00 96.94 86 LEU A N 1
ATOM 638 C CA . LEU A 1 86 ? -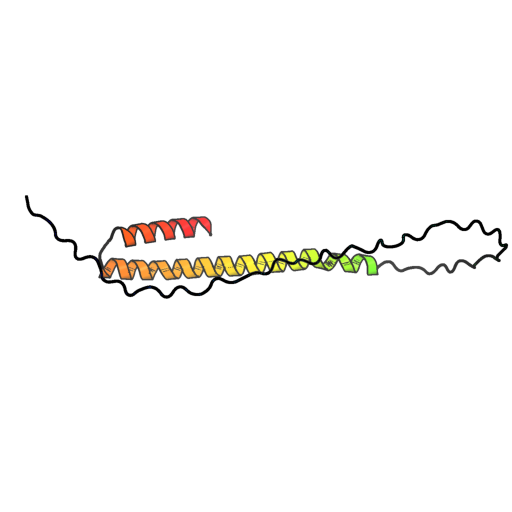1.589 2.571 -6.805 1.00 96.94 86 LEU A CA 1
ATOM 639 C C . LEU A 1 86 ? -1.536 2.335 -5.288 1.00 96.94 86 LEU A C 1
ATOM 641 O O . LEU A 1 86 ? -2.564 2.097 -4.655 1.00 96.94 86 LEU A O 1
ATOM 645 N N . LEU A 1 87 ? -0.353 2.427 -4.685 1.00 96.19 87 LEU A N 1
ATOM 646 C CA . LEU A 1 87 ? -0.192 2.260 -3.248 1.00 96.19 87 LEU A CA 1
ATOM 647 C C . LEU A 1 87 ? -0.834 3.415 -2.466 1.00 96.19 87 LEU A C 1
ATOM 649 O O . LEU A 1 87 ? -1.579 3.156 -1.519 1.00 96.19 87 LEU A O 1
ATOM 653 N N . SER A 1 88 ? -0.627 4.666 -2.886 1.00 95.44 88 SER A N 1
ATOM 654 C CA . SER A 1 88 ? -1.268 5.840 -2.276 1.00 95.44 88 SER A CA 1
ATOM 655 C C . SER A 1 88 ? -2.791 5.746 -2.334 1.00 95.44 88 SER A C 1
ATOM 657 O O . SER A 1 88 ? -3.462 5.883 -1.311 1.00 95.44 88 SER A O 1
ATOM 659 N N . THR A 1 89 ? -3.345 5.409 -3.503 1.00 96.00 89 THR A N 1
ATOM 660 C CA . THR A 1 89 ? -4.800 5.246 -3.672 1.00 96.00 89 THR A CA 1
ATOM 661 C C . THR A 1 89 ? -5.365 4.117 -2.807 1.00 96.00 89 THR A C 1
ATOM 663 O O . THR A 1 89 ? -6.429 4.275 -2.204 1.00 96.00 89 THR A O 1
ATOM 666 N N . ALA A 1 90 ? -4.651 2.993 -2.678 1.00 95.94 90 ALA A N 1
ATOM 667 C CA . ALA A 1 90 ? -5.054 1.902 -1.795 1.00 95.94 90 ALA A CA 1
ATOM 668 C C . ALA A 1 90 ? -5.064 2.331 -0.319 1.00 95.94 90 ALA A C 1
ATOM 670 O O . ALA A 1 90 ? -6.015 2.029 0.403 1.00 95.94 90 ALA A O 1
ATOM 671 N N . ILE A 1 91 ? -4.043 3.064 0.130 1.00 95.31 91 ILE A N 1
ATOM 672 C CA . ILE A 1 91 ? -3.966 3.579 1.503 1.00 95.31 91 ILE A CA 1
ATOM 673 C C . ILE A 1 91 ? -5.094 4.579 1.779 1.00 95.31 91 ILE A C 1
ATOM 675 O O . ILE A 1 91 ? -5.720 4.529 2.842 1.00 95.31 91 ILE A O 1
ATOM 679 N N . ASP A 1 92 ? -5.421 5.431 0.810 1.00 94.56 92 ASP A N 1
ATOM 680 C CA . ASP A 1 92 ? -6.538 6.366 0.921 1.00 94.56 92 ASP A CA 1
ATOM 681 C C . ASP A 1 92 ? -7.893 5.670 1.008 1.00 94.56 92 ASP A C 1
ATOM 683 O O . ASP A 1 92 ? -8.744 6.085 1.796 1.00 94.56 92 ASP A O 1
ATOM 687 N N . ALA A 1 93 ? -8.065 4.551 0.304 1.00 95.56 93 ALA A N 1
ATOM 688 C CA . ALA A 1 93 ? -9.254 3.715 0.420 1.00 95.56 93 ALA A CA 1
ATOM 689 C C . ALA A 1 93 ? -9.357 2.976 1.771 1.00 95.56 93 ALA A C 1
ATOM 691 O O . ALA A 1 93 ? -10.461 2.622 2.194 1.00 95.56 93 ALA A O 1
ATOM 692 N N . LEU A 1 94 ? -8.243 2.737 2.475 1.00 95.06 94 LEU A N 1
ATOM 693 C CA . LEU A 1 94 ? -8.253 2.096 3.797 1.00 95.06 94 LEU A CA 1
ATOM 694 C C . LEU A 1 94 ? -8.720 3.040 4.914 1.00 95.06 94 LEU A C 1
ATOM 696 O O . LEU A 1 94 ? -9.372 2.582 5.853 1.00 95.06 94 LEU A O 1
ATOM 700 N N . ALA A 1 95 ? -8.457 4.344 4.807 1.00 91.88 95 ALA A N 1
ATOM 701 C CA . ALA A 1 95 ? -8.844 5.331 5.818 1.00 91.88 95 ALA A CA 1
ATOM 702 C C . ALA A 1 95 ? -10.354 5.342 6.160 1.00 91.88 95 ALA A C 1
ATOM 704 O O . ALA A 1 95 ? -10.684 5.178 7.339 1.00 91.88 95 ALA A O 1
ATOM 705 N N . PRO A 1 96 ? -11.292 5.450 5.194 1.00 94.19 96 PRO A N 1
ATOM 706 C CA . PRO A 1 96 ? -12.721 5.423 5.510 1.00 94.19 96 PRO A CA 1
ATOM 707 C C . PRO A 1 96 ? -13.176 4.059 6.045 1.00 94.19 96 PRO A C 1
ATOM 709 O O . PRO A 1 96 ? -14.097 3.991 6.857 1.00 94.19 96 PRO A O 1
ATOM 712 N N . LYS A 1 97 ? -12.528 2.956 5.643 1.00 92.75 97 LYS A N 1
ATOM 713 C CA . LYS A 1 97 ? -12.857 1.609 6.145 1.00 92.75 97 LYS A CA 1
ATOM 714 C C . LYS A 1 97 ? -12.525 1.473 7.630 1.00 92.75 97 LYS A C 1
ATOM 716 O O . LYS A 1 97 ? -13.287 0.854 8.365 1.00 92.75 97 LYS A O 1
ATOM 721 N N . ILE A 1 98 ? -11.438 2.093 8.078 1.00 91.81 98 ILE A N 1
ATOM 722 C CA . ILE A 1 98 ? -11.055 2.125 9.493 1.00 91.81 98 ILE A CA 1
ATOM 723 C C . ILE A 1 98 ? -12.016 2.986 10.300 1.00 91.81 98 ILE A C 1
ATOM 725 O O . ILE A 1 98 ? -12.440 2.560 11.367 1.00 91.81 98 ILE A O 1
ATOM 729 N N . GLU A 1 99 ? -12.434 4.137 9.773 1.00 89.94 99 GLU A N 1
ATOM 730 C CA . GLU A 1 99 ? -13.447 4.976 10.422 1.00 89.94 99 GLU A CA 1
ATOM 731 C C . GLU A 1 99 ? -14.790 4.233 10.578 1.00 89.94 99 GLU A C 1
ATOM 733 O O . GLU A 1 99 ? -15.474 4.351 11.593 1.00 89.94 99 GLU A O 1
ATOM 738 N N . VAL A 1 100 ? -15.180 3.422 9.588 1.00 92.12 100 VAL A N 1
ATOM 739 C CA . VAL A 1 100 ? -16.355 2.539 9.694 1.00 92.12 100 VAL A CA 1
ATOM 740 C C . VAL A 1 100 ? -16.167 1.475 10.783 1.00 92.12 100 VAL A C 1
ATOM 742 O O . VAL A 1 100 ? -17.084 1.275 11.580 1.00 92.12 100 VAL A O 1
ATOM 745 N N . CYS A 1 101 ? -14.999 0.831 10.866 1.00 88.00 101 CYS A N 1
ATOM 746 C CA . CYS A 1 101 ? -14.702 -0.138 11.928 1.00 88.00 101 CYS A CA 1
ATOM 747 C C . CYS A 1 101 ? -14.718 0.505 13.326 1.00 88.00 101 CYS A C 1
ATOM 749 O O . CYS A 1 101 ? -15.322 -0.049 14.243 1.00 88.00 101 CYS A O 1
ATOM 751 N N . GLU A 1 102 ? -14.126 1.693 13.471 1.00 90.31 102 GLU A N 1
ATOM 752 C CA . GLU A 1 102 ? -14.067 2.466 14.720 1.00 90.31 102 GLU A CA 1
ATOM 753 C C . GLU A 1 102 ? -15.474 2.813 15.232 1.00 90.31 102 GLU A C 1
ATOM 755 O O . GLU A 1 102 ? -15.757 2.698 16.423 1.00 90.31 102 GLU A O 1
ATOM 760 N N . ARG A 1 103 ? -16.404 3.148 14.327 1.00 89.38 103 ARG A N 1
ATOM 761 C CA . ARG A 1 103 ? -17.811 3.417 14.675 1.00 89.38 103 ARG A CA 1
ATOM 762 C C . ARG A 1 103 ? -18.585 2.182 15.141 1.00 89.38 103 ARG A C 1
ATOM 764 O O . ARG A 1 103 ? -19.499 2.323 15.946 1.00 89.38 103 ARG A O 1
ATOM 771 N N . GLY A 1 104 ? -18.265 0.997 14.619 1.00 85.19 104 GLY A N 1
ATOM 772 C CA . GLY A 1 104 ? -18.991 -0.241 14.929 1.00 85.19 104 GLY A CA 1
ATOM 773 C C . GLY A 1 104 ? -18.464 -0.991 16.154 1.00 85.19 104 GLY A C 1
ATOM 774 O O . GLY A 1 104 ? -19.243 -1.615 16.870 1.00 85.19 104 GLY A O 1
ATOM 775 N N . GLN A 1 105 ? -17.152 -0.941 16.391 1.00 79.25 105 GLN A N 1
ATOM 776 C CA . GLN A 1 105 ? -16.479 -1.682 17.466 1.00 79.25 105 GLN A CA 1
ATOM 777 C C . GLN A 1 105 ? -16.006 -0.781 18.617 1.00 79.25 105 GLN A C 1
ATOM 779 O O . GLN A 1 105 ? -15.615 -1.289 19.667 1.00 79.25 105 GLN A O 1
ATOM 784 N N . GLY A 1 106 ? -16.069 0.543 18.443 1.00 77.81 106 GLY A N 1
ATOM 785 C CA . GLY A 1 106 ? -15.435 1.511 19.332 1.00 77.81 106 GLY A CA 1
ATOM 786 C C . GLY A 1 106 ? -13.940 1.668 19.038 1.00 77.81 106 GLY A C 1
ATOM 787 O O . GLY A 1 106 ? -13.362 0.957 18.213 1.00 77.81 106 GLY A O 1
ATOM 788 N N . ALA A 1 107 ? -13.302 2.618 19.722 1.00 79.81 107 ALA A N 1
ATOM 789 C CA . ALA A 1 107 ? -11.859 2.822 19.639 1.00 79.81 107 ALA A CA 1
ATOM 790 C C . ALA A 1 107 ? -11.132 1.698 20.392 1.00 79.81 107 ALA A C 1
ATOM 792 O O . ALA A 1 107 ? -10.896 1.786 21.596 1.00 79.81 107 ALA A O 1
ATOM 793 N N . THR A 1 108 ? -10.821 0.613 19.685 1.00 91.19 108 THR A N 1
ATOM 794 C CA . THR A 1 108 ? -9.971 -0.463 20.200 1.00 91.19 108 THR A CA 1
ATOM 795 C C . THR A 1 108 ? -8.499 -0.135 19.952 1.00 91.19 108 THR A C 1
ATOM 797 O O . THR A 1 108 ? -8.163 0.541 18.977 1.00 91.19 108 THR A O 1
ATOM 800 N N . GLU A 1 109 ? -7.608 -0.654 20.801 1.00 88.12 109 GLU A N 1
ATOM 801 C CA . GLU A 1 109 ? -6.150 -0.474 20.658 1.00 88.12 109 GLU A CA 1
ATOM 802 C C . GLU A 1 109 ? -5.622 -0.954 19.293 1.00 88.12 109 GLU A C 1
ATOM 804 O O . GLU A 1 109 ? -4.658 -0.420 18.747 1.00 88.12 109 GLU A O 1
ATOM 809 N N . GLU A 1 110 ? -6.276 -1.953 18.697 1.00 89.38 110 GLU A N 1
ATOM 810 C CA . GLU A 1 110 ? -5.932 -2.457 17.366 1.00 89.38 110 GLU A CA 1
ATOM 811 C C . GLU A 1 110 ? -6.279 -1.446 16.265 1.00 89.38 110 GLU A C 1
ATOM 813 O O . GLU A 1 110 ? -5.472 -1.208 15.366 1.00 89.38 110 GLU A O 1
ATOM 818 N N . VAL A 1 111 ? -7.457 -0.817 16.343 1.00 90.94 111 VAL A N 1
ATOM 819 C CA . VAL A 1 111 ? -7.918 0.181 15.365 1.00 90.94 111 VAL A CA 1
ATOM 820 C C . VAL A 1 111 ? -7.086 1.460 15.464 1.00 90.94 111 VAL A C 1
ATOM 822 O O . VAL A 1 111 ? -6.711 2.023 14.433 1.00 90.94 111 VAL A O 1
ATOM 825 N N . THR A 1 112 ? -6.730 1.896 16.675 1.00 92.00 112 THR A N 1
ATOM 826 C CA . THR A 1 112 ? -5.852 3.059 16.886 1.00 92.00 112 THR A CA 1
ATOM 827 C C . THR A 1 112 ? -4.434 2.792 16.378 1.00 92.00 112 THR A C 1
ATOM 829 O O . THR A 1 112 ? -3.870 3.633 15.672 1.00 92.00 112 THR A O 1
ATOM 832 N N . THR A 1 113 ? -3.887 1.602 16.643 1.00 94.88 113 THR A N 1
ATOM 833 C CA . THR A 1 113 ? -2.576 1.179 16.127 1.00 94.88 113 THR A CA 1
ATOM 834 C C . THR A 1 113 ? -2.579 1.111 14.601 1.00 94.88 113 THR A C 1
ATOM 836 O O . THR A 1 113 ? -1.698 1.676 13.955 1.00 94.88 113 THR A O 1
ATOM 839 N N . LEU A 1 114 ? -3.595 0.488 13.996 1.00 93.88 114 LEU A N 1
ATOM 840 C CA . LEU A 1 114 ? -3.720 0.391 12.540 1.00 93.88 114 LEU A CA 1
ATOM 841 C C . LEU A 1 114 ? -3.821 1.777 11.878 1.00 93.88 114 LEU A C 1
ATOM 843 O O . LEU A 1 114 ? -3.203 2.025 10.842 1.00 93.88 114 LEU A O 1
ATOM 847 N N . LYS A 1 115 ? -4.555 2.705 12.500 1.00 93.62 115 LYS A N 1
ATOM 848 C CA . LYS A 1 115 ? -4.680 4.100 12.055 1.00 93.62 115 LYS A CA 1
ATOM 849 C C . LYS A 1 115 ? -3.341 4.842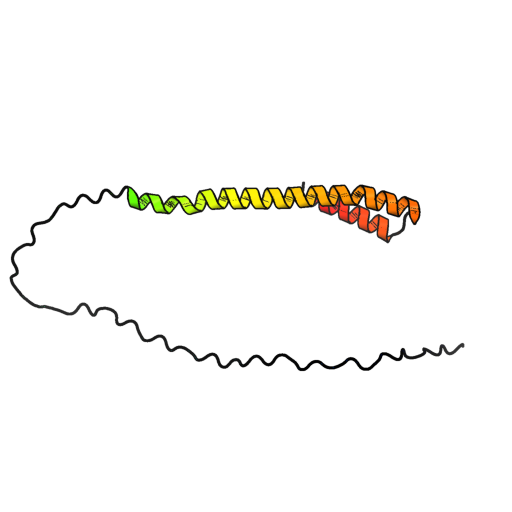 12.114 1.00 93.62 115 LYS A C 1
ATOM 851 O O . LYS A 1 115 ? -3.013 5.570 11.177 1.00 93.62 115 LYS A O 1
ATOM 856 N N . ALA A 1 116 ? -2.549 4.624 13.166 1.00 95.19 116 ALA A N 1
ATOM 857 C CA . ALA A 1 116 ? -1.203 5.182 13.288 1.00 95.19 116 ALA A CA 1
ATOM 858 C C . ALA A 1 116 ? -0.244 4.624 12.221 1.00 95.19 116 ALA A C 1
ATOM 860 O O . ALA A 1 116 ? 0.452 5.402 11.569 1.00 95.19 116 ALA A O 1
ATOM 861 N N . VAL A 1 117 ? -0.270 3.309 11.973 1.00 95.62 117 VAL A N 1
ATOM 862 C CA . VAL A 1 117 ? 0.534 2.659 10.921 1.00 95.62 117 VAL A CA 1
ATOM 863 C C . VAL A 1 117 ? 0.191 3.215 9.538 1.00 95.62 117 VAL A C 1
ATOM 865 O O . VAL A 1 117 ? 1.083 3.499 8.746 1.00 95.62 117 VAL A O 1
ATOM 868 N N . ILE A 1 118 ? -1.087 3.450 9.239 1.00 94.50 118 ILE A N 1
ATOM 869 C CA . ILE A 1 118 ? -1.492 4.066 7.967 1.00 94.50 118 ILE A CA 1
ATOM 870 C C . ILE A 1 118 ? -1.025 5.519 7.851 1.00 94.50 118 ILE A C 1
ATOM 872 O O . ILE A 1 118 ? -0.590 5.933 6.778 1.00 94.50 118 ILE A O 1
ATOM 876 N N . ALA A 1 119 ? -1.056 6.291 8.940 1.00 94.12 119 ALA A N 1
ATOM 877 C CA . ALA A 1 119 ? -0.507 7.646 8.950 1.00 94.12 119 ALA A CA 1
ATOM 878 C C . ALA A 1 119 ? 1.023 7.666 8.758 1.00 94.12 119 ALA A C 1
ATOM 880 O O . ALA A 1 119 ? 1.568 8.612 8.194 1.00 94.12 119 ALA A O 1
ATOM 881 N N . GLU A 1 120 ? 1.733 6.637 9.217 1.00 95.38 120 GLU A N 1
ATOM 882 C CA . GLU A 1 120 ? 3.159 6.446 8.946 1.00 95.38 120 GLU A CA 1
ATOM 883 C C . GLU A 1 120 ? 3.420 6.039 7.493 1.00 95.38 120 GLU A C 1
ATOM 885 O O . GLU A 1 120 ? 4.221 6.682 6.823 1.00 95.38 120 GLU A O 1
ATOM 890 N N . LEU A 1 121 ? 2.681 5.060 6.963 1.00 93.62 121 LEU A N 1
ATOM 891 C CA . LEU A 1 121 ? 2.797 4.637 5.564 1.00 93.62 121 LEU A CA 1
ATOM 892 C C . LEU A 1 121 ? 2.547 5.797 4.593 1.00 93.62 121 LEU A C 1
ATOM 894 O O . LEU A 1 121 ? 3.314 5.972 3.652 1.00 93.62 121 LEU A O 1
ATOM 898 N N . ARG A 1 122 ? 1.545 6.645 4.858 1.00 93.94 122 ARG A N 1
ATOM 899 C CA . ARG A 1 122 ? 1.295 7.862 4.066 1.00 93.94 122 ARG A CA 1
ATOM 900 C C . ARG A 1 122 ? 2.483 8.827 4.044 1.00 93.94 122 ARG A C 1
ATOM 902 O O . ARG A 1 122 ? 2.718 9.450 3.018 1.00 93.94 122 ARG A O 1
ATOM 909 N N . ARG A 1 123 ? 3.221 8.956 5.152 1.00 93.12 123 ARG A N 1
ATOM 910 C CA . ARG A 1 123 ? 4.410 9.826 5.247 1.00 93.12 123 ARG A CA 1
ATOM 911 C C . ARG A 1 123 ? 5.634 9.263 4.529 1.00 93.12 123 ARG A C 1
ATOM 913 O O . ARG A 1 123 ? 6.529 10.027 4.214 1.00 93.12 123 ARG A O 1
ATOM 920 N N . ASN A 1 124 ? 5.690 7.950 4.319 1.00 91.25 124 ASN A N 1
ATOM 921 C CA . ASN A 1 124 ? 6.811 7.302 3.635 1.00 91.25 124 ASN A CA 1
ATOM 922 C C . ASN A 1 124 ? 6.656 7.304 2.108 1.00 91.25 124 ASN A C 1
ATOM 924 O O . ASN A 1 124 ? 7.630 7.060 1.402 1.00 91.25 124 ASN A O 1
ATOM 928 N N . ILE A 1 125 ? 5.432 7.495 1.615 1.00 88.44 125 ILE A N 1
ATOM 929 C CA . ILE A 1 125 ? 5.100 7.407 0.188 1.00 88.44 125 ILE A CA 1
ATOM 930 C C . ILE A 1 125 ? 4.972 8.796 -0.452 1.00 88.44 125 ILE A C 1
ATOM 932 O O . ILE A 1 125 ? 5.299 8.940 -1.628 1.00 88.44 125 ILE A O 1
ATOM 936 N N . ASN A 1 126 ? 4.510 9.792 0.311 1.00 80.50 126 ASN A N 1
ATOM 937 C CA . ASN A 1 126 ? 4.469 11.201 -0.096 1.00 80.50 126 ASN A CA 1
ATOM 938 C C . ASN A 1 126 ? 5.784 11.912 0.223 1.00 80.50 126 ASN A C 1
ATOM 940 O O . ASN A 1 126 ? 6.172 12.789 -0.579 1.00 80.50 126 ASN A O 1
#

pLDDT: mean 73.97, std 16.54, range [41.81, 96.94]